Protein AF-A0A392R729-F1 (afdb_monomer_lite)

Foldseek 3Di:
DPPPVVVVVVVVVVVVVVVVVVPPDAAAWDDDDDPPRNVVVLVVVVVVVVVDDCPPCQQVQSDPPDGCCPTRPDHHDPDD

Structure (mmCIF, N/CA/C/O backbone):
data_AF-A0A392R729-F1
#
_entry.id   AF-A0A392R729-F1
#
loop_
_atom_site.group_PDB
_atom_site.id
_atom_site.type_symbol
_atom_site.label_atom_id
_atom_site.label_alt_id
_atom_site.label_comp_id
_atom_site.label_asym_id
_atom_site.label_entity_id
_atom_site.label_seq_id
_atom_site.pdbx_PDB_ins_code
_atom_site.Cartn_x
_atom_site.Cartn_y
_atom_site.Cartn_z
_atom_site.occupancy
_atom_site.B_iso_or_equiv
_atom_site.auth_seq_id
_atom_site.auth_comp_id
_atom_site.auth_asym_id
_atom_site.auth_atom_id
_atom_site.pdbx_PDB_model_num
ATOM 1 N N . MET A 1 1 ? 3.891 49.451 24.129 1.00 49.09 1 MET A N 1
ATOM 2 C CA . MET A 1 1 ? 3.047 48.245 23.991 1.00 49.09 1 MET A CA 1
ATOM 3 C C . MET A 1 1 ? 3.978 47.071 23.741 1.00 49.09 1 MET A C 1
ATOM 5 O O . MET A 1 1 ? 4.503 46.933 22.646 1.00 49.09 1 MET A O 1
ATOM 9 N N . MET A 1 2 ? 4.307 46.321 24.792 1.00 46.25 2 MET A N 1
ATOM 10 C CA . MET A 1 2 ? 5.278 45.229 24.732 1.00 46.25 2 MET A CA 1
ATOM 11 C C . MET A 1 2 ? 4.560 44.029 24.122 1.00 46.25 2 MET A C 1
ATOM 13 O O . MET A 1 2 ? 3.951 43.235 24.838 1.00 46.25 2 MET A O 1
ATOM 17 N N . VAL A 1 3 ? 4.520 43.975 22.785 1.00 58.25 3 VAL A N 1
ATOM 18 C CA . VAL A 1 3 ? 4.120 42.761 22.066 1.00 58.25 3 VAL A CA 1
ATOM 19 C C . VAL A 1 3 ? 4.896 41.640 22.730 1.00 58.25 3 VAL A C 1
ATOM 21 O O . VAL A 1 3 ? 6.116 41.720 22.828 1.00 58.25 3 VAL A O 1
ATOM 24 N N . ASN A 1 4 ? 4.172 40.693 23.318 1.00 64.00 4 ASN A N 1
ATOM 25 C CA . ASN A 1 4 ? 4.748 39.647 24.142 1.00 64.00 4 ASN A CA 1
ATOM 26 C C . ASN A 1 4 ? 5.711 38.848 23.252 1.00 64.00 4 ASN A C 1
ATOM 28 O O . ASN A 1 4 ? 5.286 38.022 22.445 1.00 64.00 4 ASN A O 1
ATOM 32 N N . THR A 1 5 ? 6.997 39.183 23.347 1.00 61.09 5 THR A N 1
ATOM 33 C CA . THR A 1 5 ? 8.082 38.708 22.479 1.00 61.09 5 THR A CA 1
ATOM 34 C C . THR A 1 5 ? 8.171 37.190 22.515 1.00 61.09 5 THR A C 1
ATOM 36 O O . THR A 1 5 ? 8.451 36.557 21.502 1.00 61.09 5 THR A O 1
ATOM 39 N N . THR A 1 6 ? 7.813 36.597 23.653 1.00 74.38 6 THR A N 1
ATOM 40 C CA . THR A 1 6 ? 7.688 35.157 23.854 1.00 74.38 6 THR A CA 1
ATOM 41 C C . THR A 1 6 ? 6.540 34.571 23.035 1.00 74.38 6 THR A C 1
ATOM 43 O O . THR A 1 6 ? 6.729 33.569 22.357 1.00 74.38 6 THR A O 1
ATOM 46 N N . LYS A 1 7 ? 5.361 35.208 23.020 1.00 77.81 7 LYS A N 1
ATOM 47 C CA . LYS A 1 7 ? 4.232 34.779 22.171 1.00 77.81 7 LYS A CA 1
ATOM 48 C C . LYS A 1 7 ? 4.541 34.915 20.680 1.00 77.81 7 LYS A C 1
ATOM 50 O O . LYS A 1 7 ? 4.133 34.057 19.904 1.00 77.81 7 LYS A O 1
ATOM 55 N N . PHE A 1 8 ? 5.270 35.958 20.288 1.00 79.00 8 PHE A N 1
ATOM 56 C CA . PHE A 1 8 ? 5.706 36.152 18.905 1.00 79.00 8 PHE A CA 1
ATOM 57 C C . PHE A 1 8 ? 6.692 35.061 18.466 1.00 79.00 8 PHE A C 1
ATOM 59 O O . PHE A 1 8 ? 6.501 34.439 17.423 1.00 79.00 8 PHE A O 1
ATOM 66 N N . LEU A 1 9 ? 7.681 34.750 19.310 1.00 77.31 9 LEU A N 1
ATOM 67 C CA . LEU A 1 9 ? 8.643 33.677 19.059 1.00 77.31 9 LEU A CA 1
ATOM 68 C C . LEU A 1 9 ? 7.959 32.300 18.963 1.00 77.31 9 LEU A C 1
ATOM 70 O O . LEU A 1 9 ? 8.275 31.508 18.078 1.00 77.31 9 LEU A O 1
ATOM 74 N N . GLN A 1 10 ?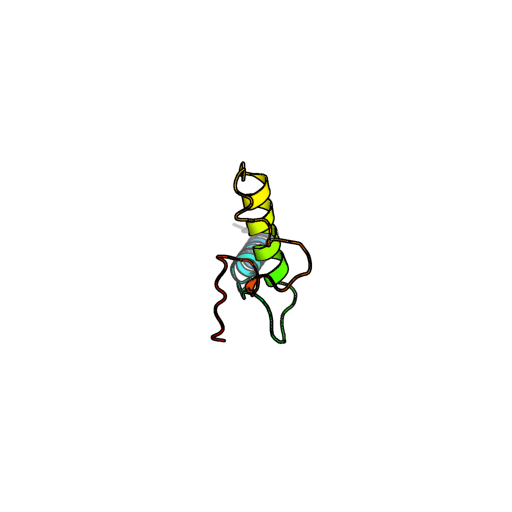 6.970 32.039 19.825 1.00 81.12 10 GLN A N 1
ATOM 75 C CA . GLN A 1 10 ? 6.157 30.815 19.796 1.00 81.12 10 GLN A CA 1
ATOM 76 C C . GLN A 1 10 ? 5.301 30.702 18.525 1.00 81.12 10 GLN A C 1
ATOM 78 O O . GLN A 1 10 ? 5.146 29.611 17.980 1.00 81.12 10 GLN A O 1
ATOM 83 N N . LEU A 1 11 ? 4.748 31.817 18.039 1.00 85.38 11 LEU A N 1
ATOM 84 C CA . LEU A 1 11 ? 3.966 31.846 16.804 1.00 85.38 11 LEU A CA 1
ATOM 85 C C . LEU A 1 11 ? 4.840 31.528 15.585 1.00 85.38 11 LEU A C 1
ATOM 87 O O . LEU A 1 11 ? 4.454 30.704 14.759 1.00 85.38 11 LEU A O 1
ATOM 91 N N . ILE A 1 12 ? 6.034 32.121 15.509 1.00 85.25 12 ILE A N 1
ATOM 92 C CA . ILE A 1 12 ? 6.998 31.852 14.434 1.00 85.25 12 ILE A CA 1
ATOM 93 C C . ILE A 1 12 ? 7.405 30.376 14.424 1.00 85.25 12 ILE A C 1
ATOM 95 O O . ILE A 1 12 ? 7.372 29.752 13.368 1.00 85.25 12 ILE A O 1
ATOM 99 N N . ALA A 1 13 ? 7.720 29.792 15.585 1.00 83.81 13 ALA A N 1
ATOM 100 C CA . ALA A 1 13 ? 8.098 28.381 15.682 1.00 83.81 13 ALA A CA 1
ATOM 101 C C . ALA A 1 13 ? 7.002 27.438 15.151 1.00 83.81 13 ALA A C 1
ATOM 103 O O . ALA A 1 13 ? 7.296 26.481 14.437 1.00 83.81 13 ALA A O 1
ATOM 104 N N . LYS A 1 14 ? 5.728 27.736 15.443 1.00 85.12 14 LYS A N 1
ATOM 105 C CA . LYS A 1 14 ? 4.586 26.972 14.916 1.00 85.12 14 LYS A CA 1
ATOM 106 C C . LYS A 1 14 ? 4.433 27.113 13.405 1.00 85.12 14 LYS A C 1
ATOM 108 O O . LYS A 1 14 ? 4.160 26.123 12.739 1.00 85.12 14 LYS A O 1
ATOM 113 N N . ILE A 1 15 ? 4.616 28.319 12.869 1.00 83.75 15 ILE A N 1
ATOM 114 C CA . ILE A 1 15 ? 4.551 28.563 11.423 1.00 83.75 15 ILE A CA 1
ATOM 115 C C . ILE A 1 15 ? 5.675 27.810 10.710 1.00 83.75 15 ILE A C 1
ATOM 117 O O . ILE A 1 15 ? 5.405 27.146 9.720 1.00 83.75 15 ILE A O 1
ATOM 121 N N . ILE A 1 16 ? 6.902 27.842 11.237 1.00 82.62 16 ILE A N 1
ATOM 122 C CA . ILE A 1 16 ? 8.032 27.081 10.685 1.00 82.62 16 ILE A CA 1
ATOM 123 C C . ILE A 1 16 ? 7.720 25.582 10.691 1.00 82.62 16 ILE A C 1
ATOM 125 O O . ILE A 1 16 ? 7.897 24.938 9.667 1.00 82.62 16 ILE A O 1
ATOM 129 N N . ALA A 1 17 ? 7.191 25.037 11.792 1.00 78.12 17 ALA A N 1
ATOM 130 C CA . ALA A 1 17 ? 6.803 23.628 11.860 1.00 78.12 17 ALA A CA 1
ATOM 131 C C . ALA A 1 17 ? 5.736 23.263 10.812 1.00 78.12 17 ALA A C 1
ATOM 133 O O . ALA A 1 17 ? 5.868 22.247 10.139 1.00 78.12 17 ALA A O 1
ATOM 134 N N . ILE A 1 18 ? 4.716 24.109 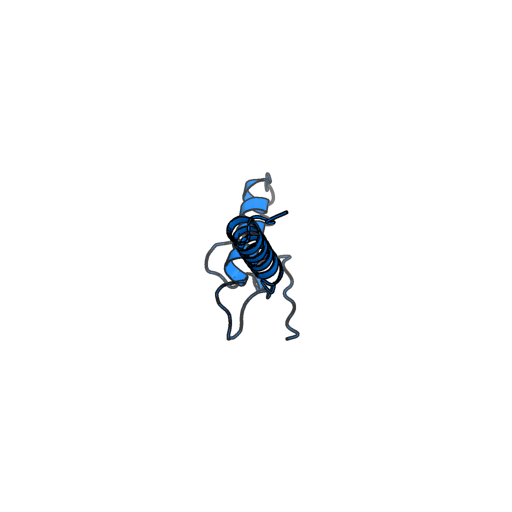10.625 1.00 81.12 18 ILE A N 1
ATOM 135 C CA . ILE A 1 18 ? 3.683 23.916 9.596 1.00 81.12 18 ILE A CA 1
ATOM 136 C C . ILE A 1 18 ? 4.294 23.993 8.192 1.00 81.12 18 ILE A C 1
ATOM 138 O O . ILE A 1 18 ? 4.021 23.132 7.366 1.00 81.12 18 ILE A O 1
ATOM 142 N N . LEU A 1 19 ? 5.158 24.974 7.924 1.00 78.31 19 LEU A N 1
ATOM 143 C CA . LEU A 1 19 ? 5.855 25.095 6.643 1.00 78.31 19 LEU A CA 1
ATOM 144 C C . LEU A 1 19 ? 6.759 23.880 6.380 1.00 78.31 19 LEU A C 1
ATOM 146 O O . LEU A 1 19 ? 6.760 23.375 5.269 1.00 78.31 19 LEU A O 1
ATOM 150 N N . CYS A 1 20 ? 7.450 23.339 7.388 1.00 71.50 20 CYS A N 1
ATOM 151 C CA . CYS A 1 20 ? 8.237 22.106 7.262 1.00 71.50 20 CYS A CA 1
ATOM 152 C C . CYS A 1 20 ? 7.383 20.872 6.919 1.00 71.50 20 CYS A C 1
ATOM 154 O O . CYS A 1 20 ? 7.864 19.979 6.224 1.00 71.50 20 CYS A O 1
ATOM 156 N N . LEU A 1 21 ? 6.128 20.818 7.378 1.00 61.59 21 LEU A N 1
ATOM 157 C CA . LEU A 1 21 ? 5.183 19.762 6.997 1.00 61.59 21 LEU A CA 1
ATOM 158 C C . LEU A 1 21 ? 4.697 19.928 5.550 1.00 61.59 21 LEU A C 1
ATOM 160 O O . LEU A 1 21 ? 4.502 18.937 4.862 1.00 61.59 21 LEU A O 1
ATOM 164 N N . LEU A 1 22 ? 4.550 21.168 5.074 1.00 71.00 22 LEU A N 1
ATOM 165 C CA . LEU A 1 22 ? 4.164 21.474 3.689 1.00 71.00 22 LEU A CA 1
ATOM 166 C C . LEU A 1 22 ? 5.306 21.265 2.679 1.00 71.00 22 LEU A C 1
ATOM 168 O O . LEU A 1 22 ? 5.051 21.192 1.482 1.00 71.00 22 LEU A O 1
ATOM 172 N N . MET A 1 23 ? 6.550 21.183 3.159 1.00 60.44 23 MET A N 1
ATOM 173 C CA . MET A 1 23 ? 7.757 20.929 2.363 1.00 60.44 23 MET A CA 1
ATOM 174 C C . MET A 1 23 ? 8.133 19.435 2.319 1.00 60.44 23 MET A C 1
ATOM 176 O O . MET A 1 23 ? 9.212 19.110 1.830 1.00 60.44 23 MET A O 1
ATOM 180 N N . HIS A 1 24 ? 7.301 18.526 2.851 1.00 52.38 24 HIS A N 1
ATOM 181 C CA . HIS A 1 24 ? 7.512 17.089 2.655 1.00 52.38 24 HIS A CA 1
ATOM 182 C C . HIS A 1 24 ? 7.274 16.752 1.182 1.00 52.38 24 HIS A C 1
ATOM 184 O O . HIS A 1 24 ? 6.158 16.813 0.680 1.00 52.38 24 HIS A O 1
ATOM 190 N N . GLU A 1 25 ? 8.370 16.478 0.491 1.00 43.84 25 GLU A N 1
ATOM 191 C CA . GLU A 1 25 ? 8.436 16.132 -0.919 1.00 43.84 25 GLU A CA 1
ATOM 192 C C . GLU A 1 25 ? 7.817 14.754 -1.156 1.00 43.84 25 GLU A C 1
ATOM 194 O O . GLU A 1 25 ? 8.107 13.803 -0.424 1.00 43.84 25 GLU A O 1
ATOM 199 N N . HIS A 1 26 ? 6.938 14.682 -2.159 1.00 47.50 26 HIS A N 1
ATOM 200 C CA . HIS A 1 26 ? 6.160 13.498 -2.477 1.00 47.50 26 HIS A CA 1
ATOM 201 C C . HIS A 1 26 ? 6.808 12.644 -3.619 1.00 47.50 26 HIS A C 1
ATOM 203 O O . HIS A 1 26 ? 6.513 12.896 -4.783 1.00 47.50 26 HIS A O 1
ATOM 209 N N . THR A 1 27 ? 7.710 11.675 -3.330 1.00 44.47 27 THR A N 1
ATOM 210 C CA . THR A 1 27 ? 8.438 10.754 -4.273 1.00 44.47 27 THR A CA 1
ATOM 211 C C . THR A 1 27 ? 8.037 9.238 -4.347 1.00 44.47 27 THR A C 1
ATOM 213 O O . THR A 1 27 ? 8.523 8.413 -3.570 1.00 44.47 27 THR A O 1
ATOM 216 N N . LEU A 1 28 ? 7.238 8.855 -5.353 1.00 48.50 28 LEU A N 1
ATOM 217 C CA . LEU A 1 28 ? 6.741 7.498 -5.705 1.00 48.50 28 LEU A CA 1
ATOM 218 C C . LEU A 1 28 ? 7.821 6.376 -5.862 1.00 48.50 28 LEU A C 1
ATOM 220 O O . LEU A 1 28 ? 8.944 6.652 -6.266 1.00 48.50 28 LEU A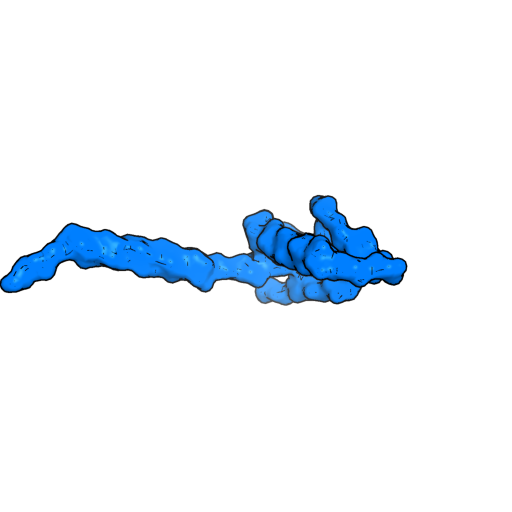 O 1
ATOM 224 N N . CYS A 1 29 ? 7.436 5.116 -5.573 1.00 44.22 29 CYS A N 1
ATOM 225 C CA . CYS A 1 29 ? 8.162 3.808 -5.593 1.00 44.22 29 CYS A CA 1
ATOM 226 C C . CYS A 1 29 ? 9.209 3.526 -6.716 1.00 44.22 29 CYS A C 1
ATOM 228 O O . CYS A 1 29 ? 9.107 4.086 -7.801 1.00 44.22 29 CYS A O 1
ATOM 230 N N . ASP A 1 30 ? 10.060 2.479 -6.654 1.00 51.22 30 ASP A N 1
ATOM 231 C CA . ASP A 1 30 ? 11.299 2.238 -5.873 1.00 51.22 30 ASP A CA 1
ATOM 232 C C . ASP A 1 30 ? 12.493 2.175 -6.860 1.00 51.22 30 ASP A C 1
ATOM 234 O O . ASP A 1 30 ? 12.338 1.789 -8.021 1.00 51.22 30 ASP A O 1
ATOM 238 N N . GLY A 1 31 ? 13.698 2.523 -6.396 1.00 41.19 31 GLY A N 1
ATOM 239 C CA . GLY A 1 31 ? 14.918 2.408 -7.200 1.00 41.19 31 GLY A CA 1
ATOM 240 C C . GLY A 1 31 ? 16.143 3.152 -6.670 1.00 41.19 31 GLY A C 1
ATOM 241 O O . GLY A 1 31 ? 16.958 3.614 -7.463 1.00 41.19 31 GLY A O 1
ATOM 242 N N . GLY A 1 32 ? 16.294 3.272 -5.349 1.00 44.97 32 GLY A N 1
ATOM 243 C CA . GLY A 1 32 ? 17.477 3.865 -4.723 1.00 44.97 32 GLY A CA 1
ATOM 244 C C . GLY A 1 32 ? 17.287 5.318 -4.280 1.00 44.97 32 GLY A C 1
ATOM 245 O O . GLY A 1 32 ? 17.180 6.223 -5.096 1.00 44.97 32 GLY A O 1
ATOM 246 N N . PHE A 1 33 ? 17.381 5.503 -2.960 1.00 43.91 33 PHE A N 1
ATOM 247 C CA . PHE A 1 33 ? 17.324 6.750 -2.183 1.00 43.91 33 PHE A CA 1
ATOM 248 C C . PHE A 1 33 ? 15.908 7.300 -1.891 1.00 43.91 33 PHE A C 1
ATOM 250 O O . PHE A 1 33 ? 15.186 7.710 -2.787 1.00 43.91 33 PHE A O 1
ATOM 257 N N . ASN A 1 34 ? 15.594 7.374 -0.581 1.00 45.47 34 ASN A N 1
ATOM 258 C CA . ASN A 1 34 ? 14.455 8.038 0.102 1.00 45.47 34 ASN A CA 1
ATOM 259 C C . ASN A 1 34 ? 13.250 7.157 0.510 1.00 45.47 34 ASN A C 1
ATOM 261 O O . ASN A 1 34 ? 12.144 7.251 -0.005 1.00 45.47 34 ASN A O 1
ATOM 265 N N . THR A 1 35 ? 13.457 6.359 1.559 1.00 47.00 35 THR A N 1
ATOM 266 C CA . THR A 1 35 ? 12.521 5.399 2.181 1.00 47.00 35 THR A CA 1
ATOM 267 C C . THR A 1 35 ? 11.256 5.975 2.836 1.00 47.00 35 THR A C 1
ATOM 269 O O . THR A 1 35 ? 10.363 5.207 3.179 1.00 47.00 35 THR A O 1
ATOM 272 N N . GLN A 1 36 ? 11.161 7.287 3.070 1.00 45.06 36 GLN A N 1
ATOM 273 C CA . GLN A 1 36 ? 10.082 7.856 3.893 1.00 45.06 36 GLN A CA 1
ATOM 274 C C . GLN A 1 36 ? 8.802 8.164 3.105 1.00 45.06 36 GLN A C 1
ATOM 276 O O . GLN A 1 36 ? 7.721 8.191 3.686 1.00 45.06 36 GLN A O 1
ATOM 281 N N . PHE A 1 37 ? 8.906 8.388 1.797 1.00 46.03 37 PHE A N 1
ATOM 282 C CA . PHE A 1 37 ? 7.769 8.854 1.020 1.00 46.03 37 PHE A CA 1
ATOM 283 C C . PHE A 1 37 ? 6.863 7.734 0.491 1.00 46.03 37 PHE A C 1
ATOM 285 O O . PHE A 1 37 ? 5.637 7.824 0.571 1.00 46.03 37 PHE A O 1
ATOM 292 N N . ILE A 1 38 ? 7.482 6.649 0.030 1.00 54.59 38 ILE A N 1
ATOM 293 C CA . ILE A 1 38 ? 6.819 5.464 -0.522 1.00 54.59 38 ILE A CA 1
ATOM 294 C C . ILE A 1 38 ? 5.818 4.860 0.468 1.00 54.59 38 ILE A C 1
ATOM 296 O O . ILE A 1 38 ? 4.723 4.469 0.073 1.00 54.59 38 ILE A O 1
ATOM 300 N N . ALA A 1 39 ? 6.155 4.872 1.761 1.00 59.91 39 ALA A N 1
ATOM 301 C CA . ALA A 1 39 ? 5.268 4.388 2.811 1.00 59.91 39 ALA A CA 1
ATOM 302 C C . A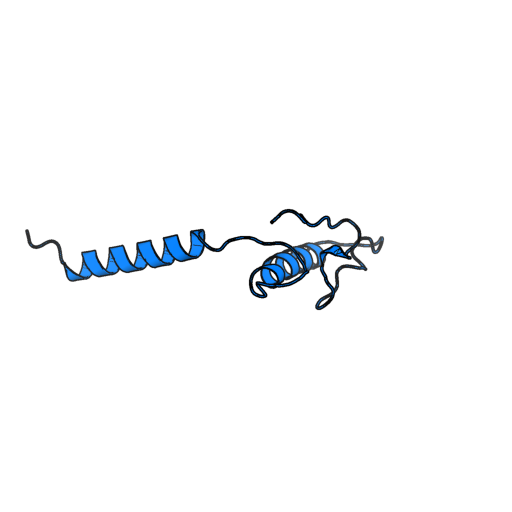LA A 1 39 ? 3.922 5.134 2.823 1.00 59.91 39 ALA A C 1
ATOM 304 O O . ALA A 1 39 ? 2.885 4.508 2.994 1.00 59.91 39 ALA A O 1
ATOM 305 N N . SER A 1 40 ? 3.912 6.451 2.579 1.00 69.06 40 SER A N 1
ATOM 306 C CA . SER A 1 40 ? 2.685 7.256 2.670 1.00 69.06 40 SER A CA 1
ATOM 307 C C . SER A 1 40 ? 1.706 7.022 1.513 1.00 69.06 40 SER A C 1
ATOM 309 O O . SER A 1 40 ? 0.493 7.010 1.716 1.00 69.06 40 SER A O 1
ATOM 311 N N . GLU A 1 41 ? 2.207 6.801 0.297 1.00 76.56 41 GLU A N 1
ATOM 312 C CA . GLU A 1 41 ? 1.358 6.497 -0.860 1.00 76.56 41 GLU A CA 1
ATOM 313 C C . GLU A 1 41 ? 0.905 5.043 -0.867 1.00 76.56 41 GLU A C 1
ATOM 315 O O . GLU A 1 41 ? -0.247 4.760 -1.196 1.00 76.56 41 GLU A O 1
ATOM 320 N N . GLU A 1 42 ? 1.791 4.131 -0.461 1.00 82.50 42 GLU A N 1
ATOM 321 C CA . GLU A 1 42 ? 1.446 2.738 -0.199 1.00 82.50 42 GLU A CA 1
ATOM 322 C C . GLU A 1 42 ? 0.298 2.664 0.819 1.00 82.50 42 GLU A C 1
ATOM 324 O O . GLU A 1 42 ? -0.728 2.043 0.538 1.00 82.50 42 GLU A O 1
ATOM 329 N N . GLU A 1 43 ? 0.423 3.358 1.955 1.00 84.31 43 GLU A N 1
ATOM 330 C CA . GLU A 1 43 ? -0.612 3.444 2.991 1.00 84.31 43 GLU A CA 1
ATOM 331 C C . GLU A 1 43 ? -1.923 4.035 2.457 1.00 84.31 43 GLU A C 1
ATOM 333 O O . GLU A 1 43 ? -2.978 3.429 2.644 1.00 84.31 43 GLU A O 1
ATOM 338 N N . ALA A 1 44 ? -1.883 5.160 1.735 1.00 86.75 44 ALA A N 1
ATOM 339 C CA . ALA A 1 44 ? -3.090 5.801 1.204 1.00 86.75 44 ALA A CA 1
ATOM 340 C C . ALA A 1 44 ? -3.844 4.912 0.197 1.00 86.75 44 ALA A C 1
ATOM 342 O O . ALA A 1 44 ? -5.076 4.850 0.195 1.00 86.75 44 ALA A O 1
ATOM 343 N N . LEU A 1 45 ? -3.117 4.200 -0.666 1.00 89.44 45 LEU A N 1
ATOM 344 C CA . LEU A 1 45 ? -3.701 3.266 -1.626 1.00 89.44 45 LEU A CA 1
ATOM 345 C C . LEU A 1 45 ? -4.262 2.012 -0.935 1.00 89.44 45 LEU A C 1
ATOM 347 O O . LEU A 1 45 ? -5.294 1.483 -1.358 1.00 89.44 45 LEU A O 1
ATOM 351 N N . LEU A 1 46 ? -3.622 1.540 0.137 1.00 90.75 46 LEU A N 1
ATOM 352 C CA . LEU A 1 46 ? -4.140 0.441 0.952 1.00 90.75 46 LEU A CA 1
ATOM 353 C C . LEU A 1 46 ? -5.401 0.851 1.720 1.00 90.75 46 LEU A C 1
ATOM 355 O O . LEU A 1 46 ? -6.376 0.104 1.695 1.00 90.75 46 LEU A O 1
ATOM 359 N N . GLU A 1 47 ? -5.439 2.050 2.303 1.00 91.81 47 GLU A N 1
ATOM 360 C CA . GLU A 1 47 ? -6.642 2.602 2.939 1.00 91.81 47 GLU A CA 1
ATOM 361 C C . GLU A 1 47 ? -7.781 2.763 1.916 1.00 91.81 47 GLU A C 1
ATOM 363 O O . GLU A 1 47 ? -8.923 2.364 2.162 1.00 91.81 47 GLU A O 1
ATOM 368 N N . PHE A 1 48 ? -7.470 3.250 0.710 1.00 91.00 48 PHE A N 1
ATOM 369 C CA . PHE A 1 48 ? -8.430 3.308 -0.394 1.00 91.00 48 PHE A CA 1
ATOM 370 C C . PHE A 1 48 ? -8.979 1.921 -0.757 1.00 91.00 48 PHE A C 1
ATOM 372 O O . PHE A 1 48 ? -10.186 1.763 -0.941 1.00 91.00 48 PHE A O 1
ATOM 379 N N . LYS A 1 49 ? -8.116 0.901 -0.828 1.00 93.25 49 LYS A N 1
ATOM 380 C CA . LYS A 1 49 ? -8.525 -0.490 -1.062 1.00 93.25 49 LYS A CA 1
ATOM 381 C C . LYS A 1 49 ? -9.452 -1.006 0.041 1.00 93.25 49 LYS A C 1
ATOM 383 O O . LYS A 1 49 ? -10.442 -1.656 -0.284 1.00 93.25 49 LYS A O 1
ATOM 388 N N . GLU A 1 50 ? -9.161 -0.725 1.310 1.00 92.94 50 GLU A N 1
ATOM 389 C CA . GLU A 1 50 ? -10.008 -1.126 2.445 1.00 92.94 50 GLU A CA 1
ATOM 390 C C . GLU A 1 50 ? -11.392 -0.466 2.408 1.00 92.94 50 GLU A C 1
ATOM 392 O O . GLU A 1 50 ? -12.390 -1.082 2.789 1.00 92.94 50 GLU A O 1
ATOM 397 N N . GLY A 1 51 ? -11.475 0.757 1.881 1.00 93.44 51 GLY A N 1
ATOM 398 C CA . GLY A 1 51 ? -12.731 1.477 1.683 1.00 93.44 51 GLY A CA 1
ATOM 399 C C . GLY A 1 51 ? -13.620 0.938 0.553 1.00 93.44 51 GLY A C 1
ATOM 400 O O . GLY A 1 51 ? -14.772 1.364 0.432 1.00 93.44 51 GLY A O 1
ATOM 401 N N . LEU A 1 52 ? -13.131 0.012 -0.280 1.00 94.50 52 LEU A N 1
ATOM 402 C CA . LEU A 1 52 ? -13.845 -0.480 -1.456 1.00 94.50 52 LEU A CA 1
ATOM 403 C C . LEU A 1 52 ? -14.268 -1.944 -1.334 1.00 94.50 52 LEU A C 1
ATOM 405 O O . LEU A 1 52 ? -13.524 -2.826 -0.913 1.00 94.50 52 LEU A O 1
ATOM 409 N N . LYS A 1 53 ? -15.469 -2.240 -1.839 1.00 93.75 53 LYS A N 1
ATOM 410 C CA . LYS A 1 53 ? -15.865 -3.618 -2.130 1.00 93.75 53 LYS A CA 1
ATOM 411 C C . LYS A 1 53 ? -15.288 -4.007 -3.489 1.00 93.75 53 LYS A C 1
ATOM 413 O O . LYS A 1 53 ? -15.774 -3.535 -4.513 1.00 93.75 53 LYS A O 1
ATOM 418 N N . ASP A 1 54 ? -14.296 -4.892 -3.494 1.00 93.94 54 ASP A N 1
ATOM 419 C CA . ASP A 1 54 ? -13.625 -5.386 -4.705 1.00 93.94 54 ASP A CA 1
ATOM 420 C C . ASP A 1 54 ? -14.028 -6.842 -5.036 1.00 93.94 54 ASP A C 1
ATOM 422 O O . ASP A 1 54 ? -13.246 -7.772 -4.847 1.00 93.94 54 ASP A O 1
ATOM 426 N N . PRO A 1 55 ? -15.257 -7.100 -5.529 1.00 94.81 55 PRO A N 1
ATOM 427 C CA . PRO A 1 55 ? -15.708 -8.459 -5.844 1.00 94.81 55 PRO A CA 1
ATOM 428 C C . PRO A 1 55 ? -14.959 -9.080 -7.033 1.00 94.81 55 PRO A C 1
ATOM 430 O O . PRO A 1 55 ? -15.041 -10.286 -7.246 1.00 94.81 55 PRO A O 1
ATOM 433 N N . SER A 1 56 ? -14.266 -8.259 -7.828 1.00 95.44 56 SER A N 1
ATOM 434 C CA . SER A 1 56 ? -13.534 -8.686 -9.025 1.00 95.44 56 SER A CA 1
ATOM 435 C C . SER A 1 56 ? -12.036 -8.881 -8.774 1.00 95.44 56 SER A C 1
ATOM 437 O O . SER A 1 56 ? -11.317 -9.238 -9.705 1.00 95.44 56 SER A O 1
ATOM 439 N N . ASN A 1 57 ? -11.565 -8.683 -7.537 1.00 94.00 57 ASN A N 1
ATOM 440 C CA . ASN A 1 57 ? -10.158 -8.805 -7.144 1.00 94.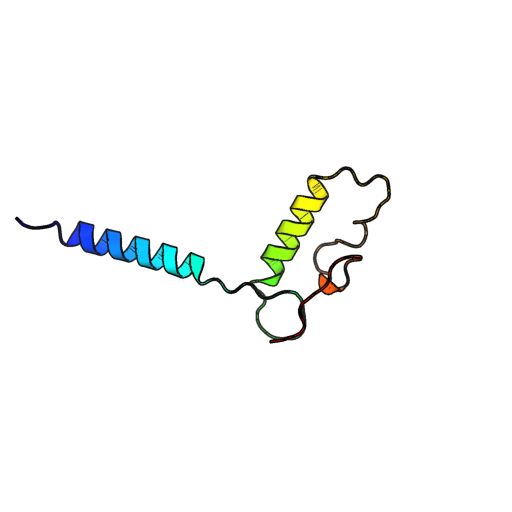00 57 ASN A CA 1
ATOM 441 C C . ASN A 1 57 ? -9.205 -7.951 -8.001 1.00 94.00 57 ASN A C 1
ATOM 443 O O . ASN A 1 57 ? -8.067 -8.354 -8.274 1.00 94.00 57 ASN A O 1
ATOM 447 N N . LEU A 1 58 ? -9.657 -6.781 -8.454 1.00 93.75 58 LEU A N 1
ATOM 448 C CA . LEU A 1 58 ? -8.850 -5.877 -9.273 1.00 93.75 58 LEU A CA 1
ATOM 449 C C . LEU A 1 58 ? -7.658 -5.313 -8.493 1.00 93.75 58 LEU A C 1
ATOM 451 O O . LEU A 1 58 ? -6.601 -5.101 -9.084 1.00 93.75 58 LEU A O 1
ATOM 455 N N . LEU A 1 59 ? -7.804 -5.148 -7.176 1.00 94.25 59 LEU A N 1
ATOM 456 C CA . LEU A 1 59 ? -6.791 -4.605 -6.267 1.00 94.25 59 LEU A CA 1
ATOM 457 C C . LEU A 1 59 ? -6.001 -5.719 -5.550 1.00 94.25 59 LEU A C 1
ATOM 459 O O . LEU A 1 59 ? -5.325 -5.485 -4.545 1.00 94.25 59 LEU A O 1
ATOM 463 N N . SER A 1 60 ? -6.076 -6.963 -6.035 1.00 92.75 60 SER A N 1
ATOM 464 C CA . SER A 1 60 ? -5.411 -8.126 -5.419 1.00 92.75 60 SER A CA 1
ATOM 465 C C . SER A 1 60 ? -3.887 -8.015 -5.373 1.00 92.75 60 SER A C 1
ATOM 467 O O . SER A 1 60 ? -3.275 -8.522 -4.436 1.00 92.75 60 SER A O 1
ATOM 469 N N . SER A 1 61 ? -3.269 -7.324 -6.335 1.00 91.75 61 SER A N 1
ATOM 470 C CA . SER A 1 61 ? -1.817 -7.116 -6.345 1.00 91.75 61 SER A CA 1
ATOM 471 C C . SER A 1 61 ? -1.345 -6.077 -5.329 1.00 91.75 61 SER A C 1
ATOM 473 O O . SER A 1 61 ? -0.143 -5.984 -5.112 1.00 91.75 61 SER A O 1
ATOM 475 N N . TRP A 1 62 ? -2.258 -5.282 -4.758 1.00 91.94 62 TRP A N 1
ATOM 476 C CA . TRP A 1 62 ? -1.931 -4.212 -3.820 1.00 91.94 62 TRP A CA 1
ATOM 477 C C . TRP A 1 62 ? -1.657 -4.832 -2.449 1.00 91.94 62 TRP A C 1
ATOM 479 O O . TRP A 1 62 ? -2.592 -5.226 -1.742 1.00 91.94 62 TRP A O 1
ATOM 489 N N . THR A 1 63 ? -0.380 -5.011 -2.117 1.00 86.31 63 THR A N 1
ATOM 490 C CA . THR A 1 63 ? 0.082 -5.723 -0.917 1.00 86.31 63 THR A CA 1
ATOM 491 C C . THR A 1 63 ? 1.287 -5.037 -0.300 1.00 86.31 63 THR A C 1
ATOM 493 O O . THR A 1 63 ? 2.206 -4.677 -1.038 1.00 86.31 63 THR A O 1
ATOM 496 N N . ILE A 1 64 ? 1.308 -4.983 1.034 1.00 77.88 64 ILE A N 1
ATOM 497 C CA . ILE A 1 64 ? 2.402 -4.404 1.817 1.00 77.88 64 ILE A CA 1
ATOM 498 C C . ILE A 1 64 ? 3.753 -5.031 1.464 1.00 77.88 64 ILE A C 1
ATOM 500 O O . ILE A 1 64 ? 3.856 -6.253 1.314 1.00 77.88 64 ILE A O 1
ATOM 504 N N . GLY A 1 65 ? 4.789 -4.195 1.373 1.00 66.88 65 GLY A N 1
ATOM 505 C CA . GLY A 1 65 ? 6.181 -4.644 1.247 1.00 66.88 65 GLY A CA 1
ATOM 506 C C . GLY A 1 65 ? 6.568 -5.178 -0.136 1.00 66.88 65 GLY A C 1
ATOM 507 O O . GLY A 1 65 ? 7.624 -5.797 -0.284 1.00 66.88 65 GLY A O 1
ATOM 508 N N . LYS A 1 66 ? 5.732 -4.952 -1.155 1.00 62.91 66 LYS A N 1
ATOM 509 C CA . LYS A 1 66 ? 6.144 -5.020 -2.562 1.00 62.91 66 LYS A CA 1
ATOM 510 C C . LYS A 1 66 ? 6.312 -3.608 -3.091 1.00 62.91 66 LYS A C 1
ATOM 512 O O . LYS A 1 66 ? 5.513 -2.748 -2.750 1.00 62.91 66 LYS A O 1
ATOM 517 N N . ASP A 1 67 ? 7.282 -3.418 -3.981 1.00 72.00 67 ASP A N 1
ATOM 518 C CA . ASP A 1 67 ? 7.395 -2.196 -4.775 1.00 72.00 67 ASP A CA 1
ATOM 519 C C . ASP A 1 67 ? 6.037 -1.903 -5.440 1.00 72.00 67 ASP A C 1
ATOM 521 O O . ASP A 1 67 ? 5.549 -2.681 -6.273 1.00 72.00 67 ASP A O 1
ATOM 525 N N . CYS A 1 68 ? 5.403 -0.819 -4.987 1.00 75.56 68 CYS A N 1
ATOM 526 C CA . CYS A 1 68 ? 4.038 -0.448 -5.328 1.00 75.56 68 CYS A CA 1
ATOM 527 C C . CYS A 1 68 ? 3.878 -0.098 -6.811 1.00 75.56 68 CYS A C 1
ATOM 529 O O . CYS A 1 68 ? 2.772 -0.207 -7.339 1.00 75.56 68 CYS A O 1
ATOM 531 N N . CYS A 1 69 ? 4.970 0.186 -7.532 1.00 80.19 69 CYS A N 1
ATOM 532 C CA . CYS A 1 69 ? 4.942 0.313 -8.992 1.00 80.19 69 CYS A CA 1
ATOM 533 C C . CYS A 1 69 ? 4.560 -0.981 -9.700 1.00 80.19 69 CYS A C 1
ATOM 535 O O . CYS A 1 69 ? 4.106 -0.959 -10.842 1.00 80.19 69 CYS A O 1
ATOM 537 N N . ASN A 1 70 ? 4.728 -2.122 -9.032 1.00 82.06 70 ASN A N 1
ATOM 538 C CA . ASN A 1 70 ? 4.345 -3.417 -9.579 1.00 82.06 70 ASN A CA 1
ATOM 539 C C . ASN A 1 70 ? 2.875 -3.755 -9.313 1.00 82.06 70 ASN A C 1
ATOM 541 O O . A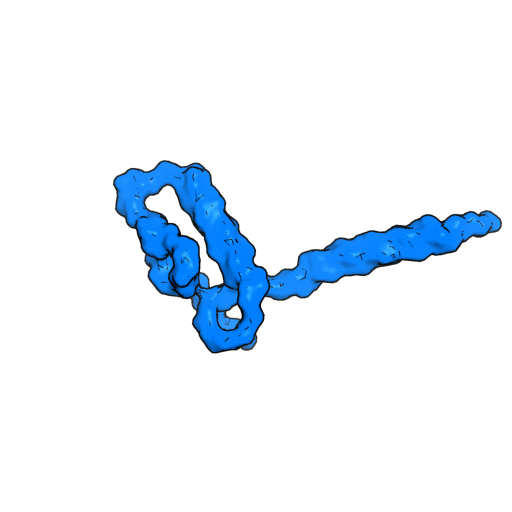SN A 1 70 ? 2.398 -4.819 -9.723 1.00 82.06 70 ASN A O 1
ATOM 545 N N . TRP A 1 71 ? 2.136 -2.893 -8.613 1.00 90.12 71 TRP A N 1
ATOM 546 C CA . TRP A 1 71 ? 0.709 -3.087 -8.433 1.00 90.12 71 TRP A CA 1
ATOM 547 C C . TRP A 1 71 ? -0.027 -2.843 -9.752 1.00 90.12 71 TRP A C 1
ATOM 549 O O . TRP A 1 71 ? 0.169 -1.855 -10.455 1.00 90.12 71 TRP A O 1
ATOM 559 N N . LYS A 1 72 ? -0.932 -3.758 -10.095 1.00 89.88 72 LYS A N 1
ATOM 560 C CA . LYS A 1 72 ? -1.780 -3.654 -11.275 1.00 89.88 72 LYS A CA 1
ATOM 561 C C . LYS A 1 72 ? -2.571 -2.345 -11.235 1.00 89.88 72 LYS A C 1
ATOM 563 O O . LYS A 1 72 ? -3.309 -2.091 -10.284 1.00 89.88 72 LYS A O 1
ATOM 568 N N . GLY A 1 73 ? -2.439 -1.559 -12.302 1.00 87.56 73 GLY A N 1
ATOM 569 C CA . GLY A 1 73 ? -3.132 -0.279 -12.459 1.00 87.56 73 GLY A CA 1
ATOM 570 C C . GLY A 1 73 ? -2.460 0.905 -11.760 1.00 87.56 73 GLY A C 1
ATOM 571 O O . GLY A 1 73 ? -2.975 2.012 -11.875 1.00 87.56 73 GLY A O 1
ATOM 572 N N . VAL A 1 74 ? -1.327 0.697 -11.084 1.00 86.69 74 VAL A N 1
ATOM 573 C CA . VAL A 1 74 ? -0.503 1.769 -10.517 1.00 86.69 74 VAL A CA 1
ATOM 574 C C . VAL A 1 74 ? 0.608 2.104 -11.508 1.00 86.69 74 VAL A C 1
ATOM 576 O O . VAL A 1 74 ? 1.271 1.216 -12.036 1.00 86.69 74 VAL A O 1
ATOM 579 N N . GLY A 1 75 ? 0.773 3.392 -11.804 1.00 82.25 75 GLY A N 1
ATOM 580 C CA . GLY A 1 75 ? 1.882 3.907 -12.599 1.00 82.25 75 GLY A CA 1
ATOM 581 C C . GLY A 1 75 ? 2.753 4.796 -11.727 1.00 82.25 75 GLY A C 1
ATOM 582 O O . GLY A 1 75 ? 2.236 5.696 -11.071 1.00 82.25 75 GLY A O 1
ATOM 583 N N . CYS A 1 76 ? 4.057 4.555 -11.736 1.00 77.50 76 CYS A N 1
ATOM 584 C CA . CYS A 1 76 ? 5.022 5.395 -11.040 1.00 77.50 76 CYS A CA 1
ATOM 585 C C . CYS A 1 76 ? 5.693 6.364 -12.001 1.00 77.50 76 CYS A C 1
ATOM 587 O O . CYS A 1 76 ? 5.944 6.036 -13.164 1.00 77.50 76 CYS A O 1
ATOM 589 N N . ASN A 1 77 ? 6.017 7.553 -11.502 1.00 70.75 77 ASN A N 1
ATOM 590 C CA . ASN A 1 77 ? 6.888 8.462 -12.225 1.00 70.75 77 ASN A CA 1
ATOM 591 C C . ASN A 1 77 ? 8.344 8.010 -12.045 1.00 70.75 77 ASN A C 1
ATOM 593 O O . ASN A 1 77 ? 8.841 7.973 -10.927 1.00 70.75 77 ASN A O 1
ATOM 597 N N . THR A 1 78 ? 9.028 7.695 -13.144 1.00 63.00 78 THR A N 1
ATOM 598 C CA . THR A 1 78 ? 10.452 7.313 -13.145 1.00 63.00 78 THR A CA 1
ATOM 599 C C . THR A 1 78 ? 11.389 8.499 -13.381 1.00 63.00 78 THR A C 1
ATOM 601 O O . THR A 1 78 ? 12.585 8.308 -13.588 1.00 63.00 78 THR A O 1
ATOM 604 N N . THR A 1 79 ? 10.851 9.718 -13.448 1.00 50.94 79 THR A N 1
ATOM 605 C CA . THR A 1 79 ? 11.625 10.931 -13.724 1.00 50.94 79 THR A CA 1
ATOM 606 C C . THR A 1 79 ? 11.933 11.623 -12.405 1.00 50.94 79 THR A C 1
ATOM 608 O O . THR A 1 79 ? 11.011 12.109 -11.748 1.00 50.94 79 THR A O 1
ATOM 611 N N . THR A 1 80 ? 13.217 11.609 -12.038 1.00 49.44 80 THR A N 1
ATOM 612 C CA . THR A 1 80 ? 13.803 12.346 -10.908 1.00 49.44 80 THR A CA 1
ATOM 613 C C . THR A 1 80 ? 13.733 13.851 -11.126 1.00 49.44 80 THR A C 1
ATOM 615 O O . THR A 1 80 ? 13.996 14.290 -12.271 1.00 49.44 80 THR A O 1
#

Radius of gyration: 19.69 Å; chains: 1; bounding box: 33×57×38 Å

pLDDT: mean 73.26, std 17.38, range [41.19, 95.44]

Sequence (80 aa):
MMVNTTKFLQLIAKIIAILCLLMHEHTLCDGGFNTQFIASEEEALLEFKEGLKDPSNLLSSWTIGKDCCNWKGVGCNTTT

InterPro domains:
  IPR013210 Leucine-rich repeat-containing N-terminal, plant-type [PF08263] (39-77)
  IPR032675 Leucine-rich repeat domain superfamily [G3DSA:3.80.10.10] (37-80)
  IPR046956 Receptor-like protein 23-like [PTHR48063] (18-80)

Organism: NCBI:txid97028

Secondary structure (DSSP, 8-state):
----HHHHHHHHHHHHHHHHHHT-----S-SSS-HHHHHHHHHHHHHHHHTS--TT-TTTT--TTS-GGGSTT-------